Protein AF-A0A160THP4-F1 (afdb_monomer)

Secondary structure (DSSP, 8-state):
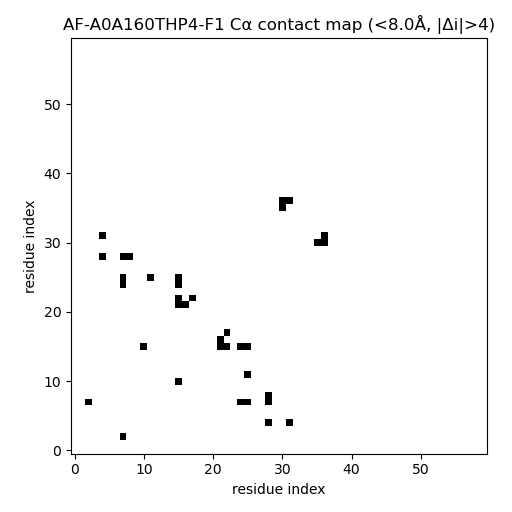-PPPHHHHHHHHHH-PPSSHHHHHHHHHHHHHHTT-GGGGHHHHHTS----------S--

Structure (mmCIF, N/CA/C/O backbone):
data_AF-A0A160THP4-F1
#
_entry.id   AF-A0A160THP4-F1
#
loop_
_atom_site.group_PDB
_atom_site.id
_atom_site.type_symbol
_atom_site.label_atom_id
_atom_site.label_alt_id
_atom_site.label_comp_id
_atom_site.label_asym_id
_atom_site.label_entity_id
_atom_site.label_seq_id
_atom_site.pdbx_PDB_ins_code
_atom_site.Cartn_x
_atom_site.Cartn_y
_atom_site.Cartn_z
_atom_site.occupancy
_atom_site.B_iso_or_equiv
_atom_site.auth_seq_id
_atom_site.auth_comp_id
_atom_site.auth_asym_id
_atom_site.auth_atom_id
_atom_site.pdbx_PDB_model_num
ATOM 1 N N . MET A 1 1 ? 9.728 -12.471 1.930 1.00 48.09 1 MET A N 1
ATOM 2 C CA . MET A 1 1 ? 8.258 -12.584 1.917 1.00 48.09 1 MET A CA 1
ATOM 3 C C . MET A 1 1 ? 7.748 -11.167 1.790 1.00 48.09 1 MET A C 1
ATOM 5 O O . MET A 1 1 ? 7.775 -10.432 2.768 1.00 48.09 1 MET A O 1
ATOM 9 N N . ASP A 1 2 ? 7.466 -10.744 0.565 1.00 72.94 2 ASP A N 1
ATOM 10 C CA . ASP A 1 2 ? 7.047 -9.376 0.272 1.00 72.94 2 ASP A CA 1
ATOM 11 C C . ASP A 1 2 ? 5.528 -9.273 0.460 1.00 72.94 2 ASP A C 1
ATOM 13 O O . ASP A 1 2 ? 4.780 -10.189 0.112 1.00 72.94 2 ASP A O 1
ATOM 17 N N . ILE A 1 3 ? 5.079 -8.194 1.098 1.00 79.62 3 ILE A N 1
ATOM 18 C CA . ILE A 1 3 ? 3.662 -7.974 1.400 1.00 79.62 3 ILE A CA 1
ATOM 19 C C . ILE A 1 3 ? 2.963 -7.540 0.101 1.00 79.62 3 ILE A C 1
ATOM 21 O O . ILE A 1 3 ? 3.430 -6.589 -0.524 1.00 79.62 3 ILE A O 1
ATOM 25 N N . PRO A 1 4 ? 1.863 -8.181 -0.330 1.00 84.88 4 PRO A N 1
ATOM 26 C CA . PRO A 1 4 ? 1.147 -7.762 -1.532 1.00 84.88 4 PRO A CA 1
ATOM 27 C C . PRO A 1 4 ? 0.505 -6.379 -1.351 1.00 84.88 4 PRO A C 1
ATOM 29 O O . PRO A 1 4 ? 0.015 -6.044 -0.272 1.00 84.88 4 PRO A O 1
ATOM 32 N N . GLU A 1 5 ? 0.481 -5.588 -2.424 1.00 85.38 5 GLU A N 1
ATOM 33 C CA . GLU A 1 5 ? -0.058 -4.218 -2.432 1.00 85.38 5 GLU A CA 1
ATOM 34 C C . GLU A 1 5 ? -1.528 -4.167 -1.997 1.00 85.38 5 GLU A C 1
ATOM 36 O O . GLU A 1 5 ? -1.892 -3.374 -1.133 1.00 85.38 5 GLU A O 1
ATOM 41 N N . GLU A 1 6 ? -2.341 -5.098 -2.499 1.00 87.12 6 GLU A N 1
ATOM 42 C CA . GLU A 1 6 ? -3.765 -5.238 -2.167 1.00 87.12 6 GLU A CA 1
ATOM 43 C C . GLU A 1 6 ? -4.025 -5.329 -0.655 1.00 87.12 6 GLU A C 1
ATOM 45 O O . GLU A 1 6 ? -4.994 -4.776 -0.132 1.00 87.12 6 GLU A O 1
ATOM 50 N N . TYR A 1 7 ? -3.134 -6.003 0.079 1.00 88.50 7 TYR A N 1
ATOM 51 C CA . TYR A 1 7 ? -3.261 -6.148 1.527 1.00 88.50 7 TYR A CA 1
ATOM 52 C C . TYR A 1 7 ? -2.991 -4.828 2.255 1.00 88.50 7 TYR A C 1
ATOM 54 O O . TYR A 1 7 ? -3.685 -4.490 3.217 1.00 88.50 7 TYR A O 1
ATOM 62 N N . LEU A 1 8 ? -2.012 -4.056 1.778 1.00 86.69 8 LEU A N 1
ATOM 63 C CA . LEU A 1 8 ? -1.721 -2.731 2.316 1.00 86.69 8 LEU A CA 1
ATOM 64 C C . LEU A 1 8 ? -2.834 -1.736 1.979 1.00 86.69 8 LEU A C 1
ATOM 66 O O . LEU A 1 8 ? -3.215 -0.965 2.854 1.00 86.69 8 LEU A O 1
ATOM 70 N N . LEU A 1 9 ? -3.411 -1.800 0.775 1.00 87.75 9 LEU A N 1
ATOM 71 C CA . LEU A 1 9 ? -4.570 -0.992 0.378 1.00 87.75 9 LEU A CA 1
ATOM 72 C C . LEU A 1 9 ? -5.788 -1.278 1.260 1.00 87.75 9 LEU A C 1
ATOM 74 O O . LEU A 1 9 ? -6.411 -0.362 1.799 1.00 87.75 9 LEU A O 1
ATOM 78 N N . TRP A 1 10 ? -6.112 -2.558 1.453 1.00 89.62 10 TRP A N 1
ATOM 79 C CA . TRP A 1 10 ? -7.210 -2.970 2.323 1.00 89.62 10 TRP A CA 1
ATOM 80 C C . TRP A 1 10 ? -7.008 -2.495 3.766 1.00 89.62 10 TRP A C 1
ATOM 82 O O . TRP A 1 10 ? -7.952 -2.038 4.412 1.00 89.62 10 TRP A O 1
ATOM 92 N N . MET A 1 11 ? -5.776 -2.567 4.271 1.00 88.31 11 MET A N 1
ATOM 93 C CA . MET A 1 11 ? -5.449 -2.123 5.623 1.00 88.31 11 MET A CA 1
ATOM 94 C C . MET A 1 11 ? -5.461 -0.600 5.755 1.00 88.31 11 MET A C 1
ATOM 96 O O . MET A 1 11 ? -5.958 -0.088 6.754 1.00 88.31 11 MET A O 1
ATOM 100 N N . ASN A 1 12 ? -5.009 0.124 4.730 1.00 87.69 12 ASN A N 1
ATOM 101 C CA . ASN A 1 12 ? -5.128 1.576 4.657 1.00 87.69 12 ASN A CA 1
ATOM 102 C C . ASN A 1 12 ? -6.598 2.015 4.730 1.00 87.69 12 ASN A C 1
ATOM 104 O O . ASN A 1 12 ? -6.928 2.934 5.473 1.00 87.69 12 ASN A O 1
ATOM 108 N N . ASN A 1 13 ? -7.500 1.288 4.060 1.00 87.56 13 ASN A N 1
ATOM 109 C CA . ASN A 1 13 ? -8.944 1.535 4.131 1.00 87.56 13 ASN A CA 1
ATOM 110 C C . ASN A 1 13 ? -9.543 1.263 5.523 1.00 87.56 13 ASN A C 1
ATOM 112 O O . ASN A 1 13 ? -10.550 1.868 5.885 1.00 87.56 13 ASN A O 1
ATOM 116 N N . LYS A 1 14 ? -8.948 0.359 6.312 1.00 87.88 14 LYS A N 1
ATOM 117 C CA . LYS A 1 14 ? -9.343 0.108 7.711 1.00 87.88 14 LYS A CA 1
ATOM 118 C C . LYS A 1 14 ? -8.672 1.041 8.721 1.00 87.88 14 LYS A C 1
ATOM 120 O O . LYS A 1 14 ? -9.138 1.125 9.854 1.00 87.88 14 LYS A O 1
ATOM 125 N N . GLY A 1 15 ? -7.619 1.737 8.308 1.00 87.88 15 GLY A N 1
ATOM 126 C CA . GLY A 1 15 ? -6.732 2.492 9.178 1.00 87.88 15 GLY A CA 1
ATOM 127 C C . GLY A 1 15 ? -5.619 1.613 9.747 1.00 87.88 15 GLY A C 1
ATOM 128 O O . GLY A 1 15 ? -5.853 0.519 10.267 1.00 87.88 15 GLY A O 1
ATOM 129 N N . PHE A 1 16 ? -4.385 2.108 9.664 1.00 89.12 16 PHE A N 1
ATOM 130 C CA . PHE A 1 16 ? -3.240 1.440 10.269 1.00 89.12 16 PHE A CA 1
ATOM 131 C C . PHE A 1 16 ? -3.284 1.532 11.804 1.00 89.12 16 PHE A C 1
ATOM 133 O O . PHE A 1 16 ? -3.754 2.533 12.355 1.00 89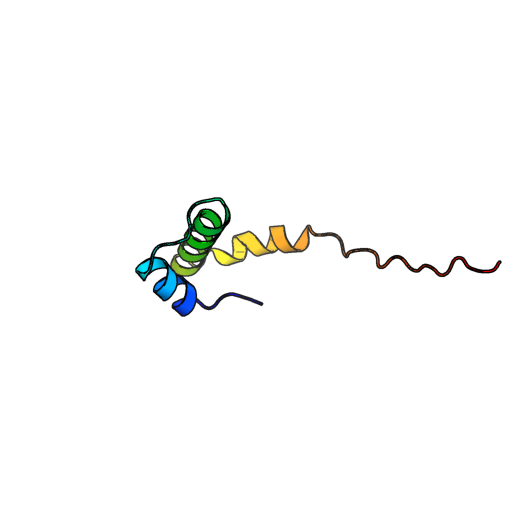.12 16 PHE A O 1
ATOM 140 N N . PRO A 1 17 ? -2.779 0.509 12.519 1.00 90.31 17 PRO A N 1
ATOM 141 C CA . PRO A 1 17 ? -2.695 0.547 13.975 1.00 90.31 17 PRO A CA 1
ATOM 142 C C . PRO A 1 17 ? -1.796 1.701 14.436 1.00 90.31 17 PRO A C 1
ATOM 144 O O . PRO A 1 17 ? -0.780 1.989 13.809 1.00 90.31 17 PRO A O 1
ATOM 147 N N . GLN A 1 18 ? -2.125 2.353 15.553 1.00 89.81 18 GLN A N 1
ATOM 148 C CA . GLN A 1 18 ? -1.244 3.393 16.089 1.00 89.81 18 GLN A CA 1
ATOM 149 C C . GLN A 1 18 ? 0.099 2.820 16.564 1.00 89.81 18 GLN A C 1
ATOM 151 O O . GLN A 1 18 ? 0.181 1.698 17.064 1.00 89.81 18 GLN A O 1
ATOM 156 N N . GLY A 1 19 ? 1.150 3.628 16.425 1.00 93.00 19 GLY A N 1
ATOM 157 C CA . GLY A 1 19 ? 2.515 3.287 16.820 1.00 93.00 19 GLY A CA 1
ATOM 158 C C . GLY A 1 19 ? 3.436 3.013 15.633 1.00 93.00 19 GLY A C 1
ATOM 159 O O . GLY A 1 19 ? 3.096 3.263 14.477 1.00 93.00 19 GLY A O 1
ATOM 160 N N . GLN A 1 20 ? 4.629 2.499 15.934 1.00 92.12 20 GLN A N 1
ATOM 161 C CA . GLN A 1 20 ? 5.692 2.309 14.942 1.00 92.12 20 GLN A CA 1
ATOM 162 C C . GLN A 1 20 ? 5.281 1.357 13.816 1.00 92.12 20 GLN A C 1
ATOM 164 O O . GLN A 1 20 ? 5.607 1.597 12.660 1.00 92.12 20 GLN A O 1
ATOM 169 N N . LEU A 1 21 ? 4.521 0.304 14.130 1.00 90.31 21 LEU A N 1
ATOM 170 C CA . LEU A 1 21 ? 4.097 -0.671 13.129 1.00 90.31 21 LEU A CA 1
ATOM 171 C C . LEU A 1 21 ? 3.198 -0.044 12.055 1.00 90.31 21 LEU A C 1
ATOM 173 O O . LEU A 1 21 ? 3.426 -0.268 10.872 1.00 90.31 21 LEU A O 1
ATOM 177 N N . GLY A 1 22 ? 2.205 0.761 12.442 1.00 90.75 22 GLY A N 1
ATOM 178 C CA . GLY A 1 22 ? 1.340 1.425 11.466 1.00 90.75 22 GLY A CA 1
ATOM 179 C C . GLY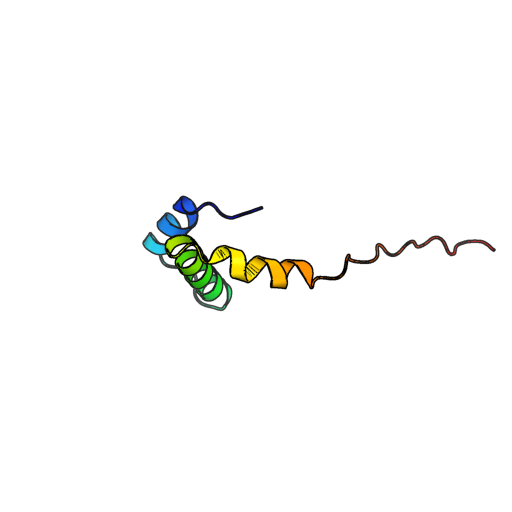 A 1 22 ? 2.067 2.474 10.640 1.00 90.75 22 GLY A C 1
ATOM 180 O O . GLY A 1 22 ? 1.820 2.575 9.444 1.00 90.75 22 GLY A O 1
ATOM 181 N N . GLN A 1 23 ? 3.014 3.194 11.246 1.00 91.94 23 GLN A N 1
ATOM 182 C CA . GLN A 1 23 ? 3.877 4.131 10.521 1.00 91.94 23 GLN A CA 1
ATOM 183 C C . GLN A 1 23 ? 4.738 3.409 9.475 1.00 91.94 23 GLN A C 1
ATOM 185 O O . GLN A 1 23 ? 4.825 3.859 8.336 1.00 91.94 23 GLN A O 1
ATOM 190 N N . LEU A 1 24 ? 5.326 2.263 9.833 1.00 91.50 24 LEU A N 1
ATOM 191 C CA . LEU A 1 24 ? 6.110 1.439 8.910 1.00 91.50 24 LEU A CA 1
ATOM 192 C C . LEU A 1 24 ? 5.248 0.854 7.785 1.00 91.50 24 LEU A C 1
ATOM 194 O O . LEU A 1 24 ? 5.708 0.783 6.651 1.00 91.50 24 LEU A O 1
ATOM 198 N N . LEU A 1 25 ? 4.008 0.453 8.076 1.00 90.62 25 LEU A N 1
ATOM 199 C CA . LEU A 1 25 ? 3.074 -0.067 7.073 1.00 90.62 25 LEU A CA 1
ATOM 200 C C . LEU A 1 25 ? 2.590 1.019 6.106 1.00 90.62 25 LEU A C 1
ATOM 202 O O . LEU A 1 25 ? 2.514 0.763 4.906 1.00 90.62 25 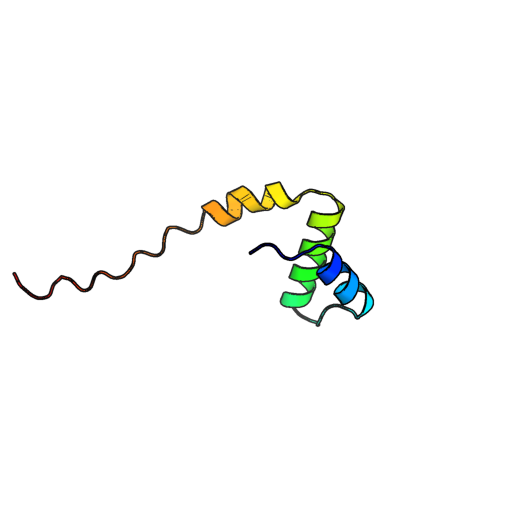LEU A O 1
ATOM 206 N N . ALA A 1 26 ? 2.316 2.224 6.608 1.00 90.12 26 ALA A N 1
ATOM 207 C CA . ALA A 1 26 ? 1.986 3.377 5.776 1.00 90.12 26 ALA A CA 1
ATOM 208 C C . ALA A 1 26 ? 3.156 3.741 4.851 1.00 90.12 26 ALA A C 1
ATOM 210 O O . ALA A 1 26 ? 2.975 3.859 3.642 1.00 90.12 26 ALA A O 1
ATOM 211 N N . LEU A 1 27 ? 4.373 3.810 5.400 1.00 90.81 27 LEU A N 1
ATOM 212 C CA . LEU A 1 27 ? 5.583 4.055 4.619 1.00 90.81 27 LEU A CA 1
ATOM 213 C C . LEU A 1 27 ? 5.824 2.952 3.580 1.00 90.81 27 LEU A C 1
ATOM 215 O O . LEU A 1 27 ? 6.172 3.239 2.438 1.00 90.81 27 LEU A O 1
ATOM 219 N N . ALA A 1 28 ? 5.624 1.687 3.957 1.00 89.44 28 ALA A N 1
ATOM 220 C CA . ALA A 1 28 ? 5.727 0.575 3.024 1.00 89.44 28 ALA A CA 1
ATOM 221 C C . ALA A 1 28 ? 4.744 0.751 1.864 1.00 89.44 28 ALA A C 1
ATOM 223 O O . ALA A 1 28 ? 5.158 0.611 0.720 1.00 89.44 28 ALA A O 1
ATOM 224 N N . LEU A 1 29 ? 3.485 1.110 2.140 1.00 90.06 29 LEU A N 1
ATOM 225 C CA . LEU A 1 29 ? 2.477 1.345 1.109 1.00 90.06 29 LEU A CA 1
ATOM 226 C C . LEU A 1 29 ? 2.886 2.465 0.144 1.00 90.06 29 LEU A C 1
ATOM 228 O O . LEU A 1 29 ? 2.811 2.265 -1.064 1.00 90.06 29 LEU A O 1
ATOM 232 N N . GLU A 1 30 ? 3.357 3.602 0.655 1.00 90.06 30 GLU A N 1
ATOM 233 C CA . GLU A 1 30 ? 3.849 4.705 -0.182 1.00 90.06 30 GLU A CA 1
ATOM 234 C C . GLU A 1 30 ? 4.998 4.251 -1.090 1.00 90.06 30 GLU A C 1
ATOM 236 O O . GLU A 1 30 ? 4.991 4.518 -2.291 1.00 90.06 30 GLU A O 1
ATOM 241 N N . LEU A 1 31 ? 5.954 3.489 -0.550 1.00 89.81 31 LEU A N 1
ATOM 242 C CA . LEU A 1 31 ? 7.052 2.938 -1.342 1.00 89.81 31 LEU A CA 1
ATOM 243 C C . LEU A 1 31 ? 6.553 1.995 -2.446 1.00 89.81 31 LEU A C 1
ATOM 245 O O . LEU A 1 31 ? 7.107 2.046 -3.543 1.00 89.81 31 LEU A O 1
ATOM 249 N N . LYS A 1 32 ? 5.512 1.182 -2.201 1.00 86.44 32 LYS A N 1
ATOM 250 C CA . LYS A 1 32 ? 4.931 0.309 -3.242 1.00 86.44 32 LYS A CA 1
ATOM 251 C C . LYS A 1 32 ? 4.195 1.119 -4.311 1.00 86.44 32 LYS A C 1
ATOM 253 O O . LYS A 1 32 ? 4.460 0.917 -5.491 1.00 86.44 32 LYS A O 1
ATOM 258 N N . ILE A 1 33 ? 3.357 2.083 -3.912 1.00 86.75 33 ILE A N 1
ATOM 259 C CA . ILE A 1 33 ? 2.608 2.967 -4.830 1.00 86.75 33 ILE A CA 1
ATOM 260 C C . ILE A 1 33 ? 3.560 3.724 -5.765 1.00 86.75 33 ILE A C 1
ATOM 262 O O . ILE A 1 33 ? 3.277 3.895 -6.950 1.00 86.75 33 ILE A O 1
ATOM 266 N N . HIS A 1 34 ? 4.701 4.175 -5.241 1.00 88.81 34 HIS A N 1
ATOM 267 C CA . HIS A 1 34 ? 5.704 4.910 -6.009 1.00 88.81 34 HIS A CA 1
ATOM 268 C C . HIS A 1 34 ? 6.755 4.016 -6.688 1.00 88.81 34 HIS A C 1
ATOM 270 O O . HIS A 1 34 ? 7.617 4.538 -7.394 1.00 88.81 34 HIS A O 1
ATOM 276 N N . GLY A 1 35 ? 6.719 2.694 -6.485 1.00 87.44 35 GLY A N 1
ATOM 277 C CA . GLY A 1 35 ? 7.715 1.764 -7.028 1.00 87.44 35 GLY A CA 1
ATOM 278 C C . GLY A 1 35 ? 9.135 1.968 -6.476 1.00 87.44 35 GLY A C 1
ATOM 279 O O . GLY A 1 35 ? 10.110 1.632 -7.138 1.00 87.44 35 GLY A O 1
ATOM 280 N N . LEU A 1 36 ? 9.274 2.529 -5.271 1.00 89.19 36 LEU A N 1
ATOM 281 C CA . LEU A 1 36 ? 10.554 2.857 -4.623 1.00 89.19 36 LEU A CA 1
ATOM 282 C C . LEU A 1 36 ? 11.077 1.734 -3.708 1.00 89.19 36 LEU A C 1
ATOM 284 O O . LEU A 1 36 ? 11.965 1.948 -2.881 1.00 89.19 36 LEU A O 1
ATOM 288 N N . GLU A 1 37 ? 10.543 0.521 -3.844 1.00 84.62 37 GLU A N 1
ATOM 289 C CA . GLU A 1 37 ? 10.913 -0.645 -3.029 1.00 84.62 37 GLU A CA 1
ATOM 290 C C . GLU A 1 37 ? 12.396 -1.023 -3.157 1.00 84.62 37 GLU A C 1
ATOM 292 O O . GLU A 1 37 ? 12.997 -1.530 -2.204 1.00 84.62 37 GLU A O 1
ATOM 297 N N . ASP A 1 38 ? 13.012 -0.711 -4.298 1.00 85.69 38 ASP A N 1
ATOM 298 C CA . ASP A 1 38 ? 14.423 -0.985 -4.571 1.00 85.69 38 A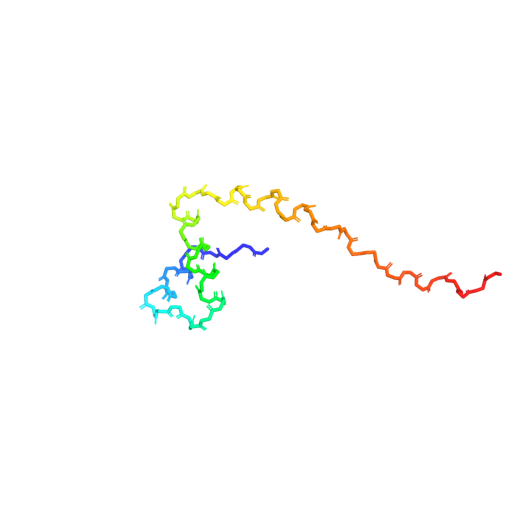SP A CA 1
ATOM 299 C C . ASP A 1 38 ?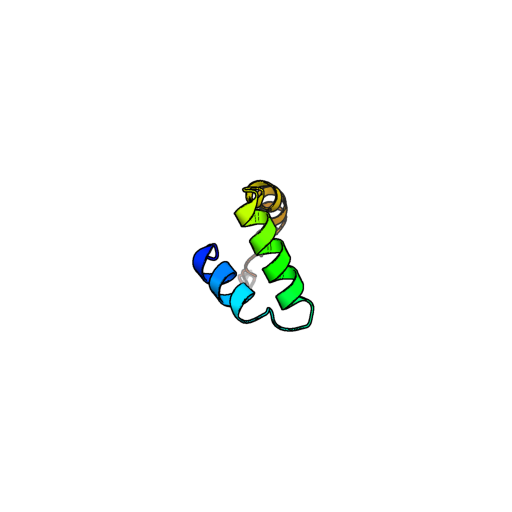 15.374 -0.248 -3.620 1.00 85.69 38 ASP A C 1
ATOM 301 O O . ASP A 1 38 ? 16.471 -0.738 -3.341 1.00 85.69 38 ASP A O 1
ATOM 305 N N . ILE A 1 39 ? 14.941 0.879 -3.043 1.00 87.25 39 ILE A N 1
ATOM 306 C CA . ILE A 1 39 ? 15.706 1.637 -2.040 1.00 87.25 39 ILE A CA 1
ATOM 307 C C . ILE A 1 39 ? 15.908 0.809 -0.759 1.00 87.25 39 ILE A C 1
ATOM 309 O O . ILE A 1 39 ? 16.904 0.972 -0.053 1.00 87.25 39 ILE A O 1
ATOM 313 N N . LEU A 1 40 ? 15.008 -0.137 -0.471 1.00 82.94 40 LEU A N 1
ATOM 314 C CA . LEU A 1 40 ? 15.115 -1.026 0.688 1.00 82.94 40 LEU A CA 1
ATOM 315 C C . LEU A 1 40 ? 16.102 -2.183 0.461 1.00 82.94 40 LEU A C 1
ATOM 317 O O . LEU A 1 40 ? 16.561 -2.803 1.423 1.00 82.94 40 LEU A O 1
ATOM 321 N N . THR A 1 41 ? 16.452 -2.492 -0.789 1.00 83.62 41 THR A N 1
ATOM 322 C CA . THR A 1 41 ? 17.389 -3.567 -1.155 1.00 83.62 41 THR A CA 1
ATOM 323 C C . THR A 1 41 ? 18.757 -3.459 -0.465 1.00 83.62 41 THR A C 1
ATOM 325 O O . THR A 1 41 ? 19.193 -4.455 0.122 1.00 83.62 41 THR A O 1
ATOM 328 N N . PRO A 1 42 ? 19.461 -2.307 -0.473 1.00 83.69 42 PRO A N 1
ATOM 329 C CA . PRO A 1 42 ? 20.732 -2.170 0.241 1.00 83.69 42 PRO A CA 1
ATOM 330 C C . PRO A 1 42 ? 20.590 -2.320 1.763 1.00 83.69 42 PRO A C 1
ATOM 332 O O . PRO A 1 42 ? 21.490 -2.861 2.401 1.00 83.69 42 PRO A O 1
ATOM 335 N N . LEU A 1 43 ? 19.455 -1.921 2.348 1.00 81.00 43 LEU A N 1
ATOM 336 C CA . LEU A 1 43 ? 19.217 -2.056 3.790 1.00 81.00 43 LEU A CA 1
ATOM 337 C C . LEU A 1 43 ? 19.059 -3.522 4.212 1.00 81.00 43 LEU A C 1
ATOM 339 O O . LEU A 1 43 ? 19.593 -3.922 5.243 1.00 81.00 43 LEU A O 1
ATOM 343 N N . ARG A 1 44 ? 18.394 -4.351 3.394 1.00 74.94 44 ARG A N 1
ATOM 344 C CA . ARG A 1 44 ? 18.267 -5.800 3.650 1.00 74.94 44 ARG A CA 1
ATOM 345 C C . ARG A 1 44 ? 1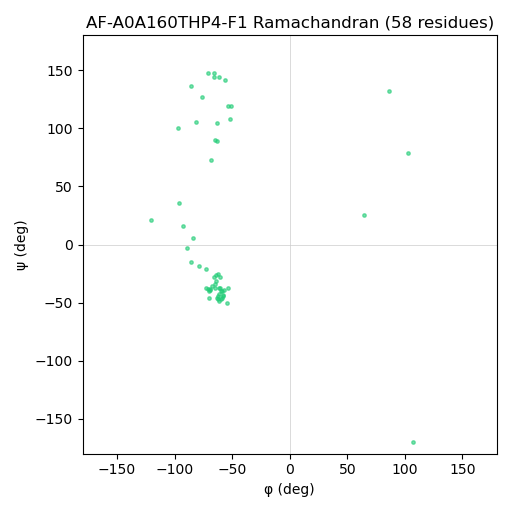9.616 -6.524 3.590 1.00 74.94 44 ARG A C 1
ATOM 347 O O . ARG A 1 44 ? 19.826 -7.481 4.328 1.00 74.94 44 ARG A O 1
ATOM 354 N N . LYS A 1 45 ? 20.528 -6.072 2.722 1.00 68.38 45 LYS A N 1
ATOM 355 C CA . LYS A 1 45 ? 21.859 -6.680 2.534 1.00 68.38 45 LYS A CA 1
ATOM 356 C C . LYS A 1 45 ? 22.824 -6.415 3.692 1.00 68.38 45 LYS A C 1
ATOM 358 O O . LYS A 1 45 ? 23.769 -7.175 3.859 1.00 68.38 45 LYS A O 1
ATOM 363 N N . ASN A 1 46 ? 22.576 -5.380 4.493 1.00 64.06 46 ASN A N 1
ATOM 364 C CA . ASN A 1 46 ? 23.414 -5.030 5.640 1.00 64.06 46 ASN A CA 1
ATOM 365 C C . ASN A 1 46 ? 23.084 -5.805 6.924 1.00 64.06 46 ASN A C 1
ATOM 367 O O . ASN A 1 46 ? 23.680 -5.519 7.959 1.00 64.06 46 ASN A O 1
ATOM 371 N N . ASN A 1 47 ? 22.172 -6.782 6.886 1.00 61.41 47 ASN A N 1
ATOM 372 C CA . ASN A 1 47 ? 22.057 -7.740 7.979 1.00 61.41 47 ASN A CA 1
ATOM 373 C C . ASN A 1 47 ? 23.137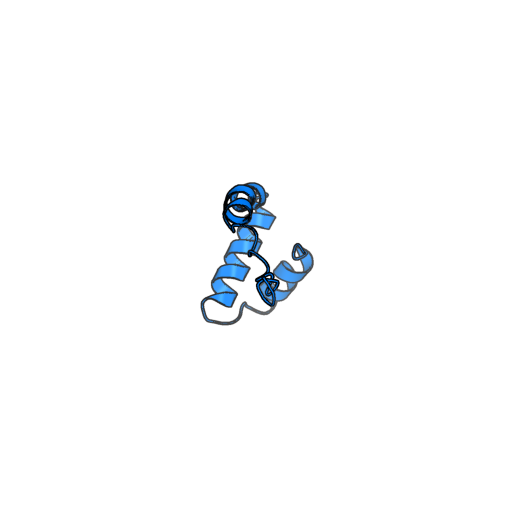 -8.818 7.777 1.00 61.41 47 ASN A C 1
ATOM 375 O O . ASN A 1 47 ? 22.989 -9.624 6.851 1.00 61.41 47 ASN A O 1
ATOM 379 N N . PRO A 1 48 ? 24.241 -8.825 8.554 1.00 63.09 48 PRO A N 1
ATOM 380 C CA . PRO A 1 48 ? 25.240 -9.875 8.423 1.00 63.09 48 PRO A CA 1
ATOM 381 C C . PRO A 1 48 ? 24.551 -11.232 8.619 1.00 63.09 48 PRO A C 1
ATOM 383 O O . PRO A 1 48 ? 23.644 -11.333 9.451 1.00 63.09 48 PRO A O 1
ATOM 386 N N . PRO A 1 49 ? 24.935 -12.278 7.864 1.00 60.47 49 PRO A N 1
ATOM 387 C CA . PRO A 1 49 ? 24.393 -13.607 8.092 1.00 60.47 49 PRO A CA 1
ATOM 388 C C . PRO A 1 49 ? 24.602 -13.941 9.569 1.00 60.47 49 PRO A C 1
ATOM 390 O O . PRO A 1 49 ? 25.731 -13.921 10.067 1.00 60.47 49 PRO A O 1
ATOM 393 N N . ASN A 1 50 ? 23.492 -14.163 10.276 1.00 63.12 50 ASN A N 1
ATOM 394 C CA . ASN A 1 50 ? 23.491 -14.619 11.655 1.00 63.12 50 ASN A CA 1
ATOM 395 C C . ASN A 1 50 ? 24.393 -15.856 11.699 1.00 63.12 50 ASN A C 1
ATOM 397 O O . ASN A 1 50 ? 24.047 -16.879 11.103 1.00 63.12 50 ASN A O 1
ATOM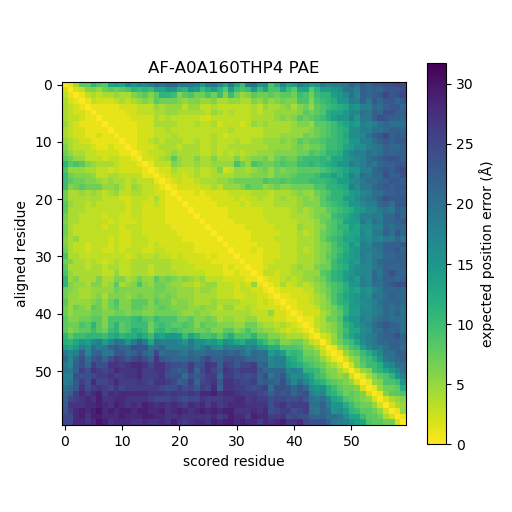 401 N N . HIS A 1 51 ? 25.579 -15.731 12.302 1.00 61.16 51 HIS A N 1
ATOM 402 C CA . HIS A 1 51 ? 26.482 -16.858 12.473 1.00 61.16 51 HIS A CA 1
ATOM 403 C C . HIS A 1 51 ? 25.731 -17.831 13.367 1.00 61.16 51 HIS A C 1
ATOM 405 O O . HIS A 1 51 ? 25.549 -17.576 14.558 1.00 61.16 51 HIS A O 1
ATOM 411 N N . GLN A 1 52 ? 25.223 -18.907 12.767 1.00 56.88 52 GLN A N 1
ATOM 412 C CA . GLN A 1 52 ? 24.755 -20.048 13.525 1.00 56.88 52 GLN A CA 1
ATOM 413 C C . GLN A 1 52 ? 25.893 -20.398 14.476 1.00 56.88 52 GLN A C 1
ATOM 415 O O . GLN A 1 52 ? 27.027 -20.611 14.050 1.00 56.88 52 GLN A O 1
ATOM 420 N N . HIS A 1 53 ? 25.594 -20.324 15.768 1.00 52.97 53 HIS A N 1
ATOM 421 C CA . HIS A 1 53 ? 26.495 -20.720 16.828 1.00 52.97 53 HIS A CA 1
ATOM 422 C C . HIS A 1 53 ? 26.721 -22.225 16.642 1.00 52.97 53 HIS A C 1
ATOM 424 O O . HIS A 1 53 ? 25.932 -23.038 17.118 1.00 52.97 53 HIS A O 1
ATOM 430 N N . SER A 1 54 ? 27.735 -22.588 15.852 1.00 50.62 54 SER A N 1
ATOM 431 C CA . SER A 1 54 ? 28.281 -23.938 15.812 1.00 50.62 54 SER A CA 1
ATOM 432 C C . SER A 1 54 ? 28.881 -24.177 17.186 1.00 50.62 54 SER A C 1
ATOM 434 O O . SER A 1 54 ? 30.036 -23.858 17.443 1.00 50.62 54 SER A O 1
ATOM 436 N N . THR A 1 55 ? 28.068 -24.694 18.100 1.00 63.00 55 THR A N 1
ATOM 437 C CA . THR A 1 55 ? 28.552 -25.385 19.288 1.00 63.00 55 THR A CA 1
ATOM 438 C C . THR A 1 55 ? 29.190 -26.691 18.818 1.00 63.00 55 THR A C 1
ATOM 440 O O . THR A 1 55 ? 28.591 -27.753 18.951 1.00 63.00 55 THR A O 1
ATOM 443 N N . ASP A 1 56 ? 30.361 -26.596 18.192 1.00 58.31 56 ASP A N 1
ATOM 444 C CA . ASP A 1 56 ? 31.193 -27.744 17.812 1.00 58.31 56 ASP A CA 1
ATOM 445 C C . ASP A 1 56 ? 32.578 -27.664 18.479 1.00 58.31 56 ASP A C 1
ATOM 447 O O . ASP A 1 56 ? 33.522 -28.302 18.052 1.00 58.31 56 ASP A O 1
ATOM 451 N N . ASP A 1 57 ? 32.706 -26.911 19.577 1.00 58.50 57 ASP A N 1
ATOM 452 C CA . ASP A 1 57 ? 33.888 -26.953 20.454 1.00 58.50 57 ASP A CA 1
ATOM 453 C C . ASP A 1 57 ? 33.664 -27.892 21.655 1.00 58.50 57 ASP A C 1
ATOM 455 O O . ASP A 1 57 ? 34.116 -27.649 22.774 1.00 58.50 57 ASP A O 1
ATOM 459 N N . THR A 1 58 ? 32.936 -28.995 21.446 1.00 63.62 58 THR A N 1
ATOM 460 C CA . THR A 1 58 ? 33.050 -30.159 22.335 1.00 63.62 58 THR A CA 1
ATOM 461 C C . THR A 1 58 ? 34.013 -31.144 21.682 1.00 63.62 58 THR A C 1
ATOM 463 O O . THR A 1 58 ? 33.599 -31.918 20.826 1.00 63.62 58 THR A O 1
ATOM 466 N N . LEU A 1 59 ? 35.262 -31.132 22.169 1.00 60.34 59 LEU A N 1
ATOM 467 C CA . LEU A 1 59 ? 36.313 -32.154 22.018 1.00 60.34 59 LEU A CA 1
ATOM 468 C C . LEU A 1 59 ? 37.440 -31.881 20.993 1.00 60.34 59 LEU A C 1
ATOM 470 O O . LEU A 1 59 ? 37.527 -32.550 19.963 1.00 60.34 59 LEU A O 1
ATOM 474 N N . HIS A 1 60 ? 38.413 -31.042 21.375 1.00 49.84 60 HIS A N 1
ATOM 475 C CA . HIS A 1 60 ? 39.836 -31.420 21.303 1.00 49.84 60 HIS A CA 1
ATOM 476 C C . HIS A 1 60 ? 40.693 -30.664 22.323 1.00 49.84 60 HIS A C 1
ATOM 478 O O . HIS A 1 60 ? 40.507 -29.435 22.453 1.00 49.84 60 HIS A O 1
#

Solvent-accessible surface area (backbone atoms only — not comparable to full-atom values): 3945 Å² total; per-residue (Å²): 137,82,82,61,65,70,59,46,52,54,39,58,75,70,53,62,56,88,59,71,67,23,54,52,50,52,52,49,43,54,28,58,79,68,67,49,57,69,72,51,50,68,62,63,67,68,59,72,80,78,75,74,82,76,86,70,86,79,86,133

pLDDT: mean 79.3, std 13.52, range [48.09, 93.0]

Organism: NCBI:txid652676

Foldseek 3Di:
DDDDLVVLVVCVVVQADDDDRSVVSVVSNVCVVVVVCVVCVVVVVPPPPPPPPPPPPPDD

Sequence (60 aa):
MDIPEEYLLWMNNKGFPQGQLGQLLALALELKIHGLEDILTPLRKNNPPNHQHSTDDTLH

Radius of gyration: 18.11 Å; Cα contacts (8 Å, |Δi|>4): 18; chains: 1; bounding box: 49×37×29 Å

Mean predicted aligned error: 10.46 Å

InterPro domains:
  IPR024530 Putative quorum-sensing-regulated virulence factor [PF12843] (1-43)